Protein AF-A0A371F9M0-F1 (afdb_monomer_lite)

Radius of gyration: 27.36 Å; chains: 1; bounding box: 52×45×61 Å

Structure (mmCIF, N/CA/C/O backbone):
data_AF-A0A371F9M0-F1
#
_entry.id   AF-A0A371F9M0-F1
#
loop_
_atom_site.group_PDB
_atom_site.id
_atom_site.type_symbol
_atom_site.label_atom_id
_atom_site.label_alt_id
_atom_site.label_comp_id
_atom_site.label_asym_id
_atom_site.label_entity_id
_atom_site.label_seq_id
_atom_site.pdbx_PDB_ins_code
_atom_site.Cartn_x
_atom_site.Cartn_y
_atom_site.Cartn_z
_atom_site.occupancy
_atom_site.B_iso_or_equiv
_atom_site.auth_seq_id
_atom_site.auth_comp_id
_atom_site.auth_asym_id
_atom_site.auth_atom_id
_atom_site.pdbx_PDB_model_num
ATOM 1 N N . MET A 1 1 ? 34.842 -17.360 -34.223 1.00 62.81 1 MET A N 1
ATOM 2 C CA . MET A 1 1 ? 35.321 -17.928 -32.948 1.00 62.81 1 MET A CA 1
ATOM 3 C C . MET A 1 1 ? 34.975 -17.001 -31.781 1.00 62.81 1 MET A C 1
ATOM 5 O O . MET A 1 1 ? 34.236 -17.426 -30.917 1.00 62.81 1 MET A O 1
ATOM 9 N N . GLU A 1 2 ? 35.359 -15.717 -31.792 1.00 75.12 2 GLU A N 1
ATOM 10 C CA . GLU A 1 2 ? 35.139 -14.780 -30.661 1.00 75.12 2 GLU A CA 1
ATOM 11 C C . GLU A 1 2 ? 33.667 -14.519 -30.251 1.00 75.12 2 GLU A C 1
ATOM 13 O O . GLU A 1 2 ? 33.364 -14.402 -29.066 1.00 75.12 2 GLU A O 1
ATOM 18 N N . VAL A 1 3 ? 32.733 -14.441 -31.206 1.00 78.69 3 VAL A N 1
ATOM 19 C CA . VAL A 1 3 ? 31.303 -14.180 -30.917 1.00 78.69 3 VAL A CA 1
ATOM 20 C C . VAL A 1 3 ? 30.639 -15.354 -30.193 1.00 78.69 3 VAL A C 1
ATOM 22 O O . VAL A 1 3 ? 29.797 -15.146 -29.324 1.00 78.69 3 VAL A O 1
ATOM 25 N N . GLU A 1 4 ? 31.042 -16.573 -30.531 1.00 81.75 4 GLU A N 1
ATOM 26 C CA . GLU A 1 4 ? 30.476 -17.805 -29.984 1.00 81.75 4 GLU A CA 1
ATOM 27 C C . GLU A 1 4 ? 30.996 -18.079 -28.568 1.00 81.75 4 GLU A C 1
ATOM 29 O O . GLU A 1 4 ? 30.214 -18.398 -27.678 1.00 81.75 4 GLU A O 1
ATOM 34 N N . GLU A 1 5 ? 32.280 -17.803 -28.313 1.00 85.69 5 GLU A N 1
ATOM 35 C CA . GLU A 1 5 ? 32.855 -17.841 -26.961 1.00 85.69 5 GLU A CA 1
ATOM 36 C C . GLU A 1 5 ? 32.163 -16.841 -26.024 1.00 85.69 5 GLU A C 1
ATOM 38 O O . GLU A 1 5 ? 31.765 -17.184 -24.913 1.00 85.69 5 GLU A O 1
ATOM 43 N N . ARG A 1 6 ? 31.921 -15.609 -26.491 1.00 86.62 6 ARG A N 1
ATOM 44 C CA . ARG A 1 6 ? 31.193 -14.595 -25.711 1.00 86.62 6 ARG A CA 1
ATOM 45 C C . ARG A 1 6 ? 29.743 -14.982 -25.414 1.00 86.62 6 ARG A C 1
ATOM 47 O O . ARG A 1 6 ? 29.222 -14.621 -24.354 1.00 86.62 6 ARG A O 1
ATOM 54 N N . HIS A 1 7 ? 29.086 -15.646 -26.364 1.00 88.19 7 HIS A N 1
ATOM 55 C CA . HIS A 1 7 ? 27.724 -16.141 -26.190 1.00 88.19 7 HIS A CA 1
ATOM 56 C C . HIS A 1 7 ? 27.690 -17.192 -25.083 1.00 88.19 7 HIS A C 1
ATOM 58 O O . HIS A 1 7 ? 26.997 -17.002 -24.086 1.00 88.19 7 HIS A O 1
ATOM 64 N N . LYS A 1 8 ? 28.557 -18.203 -25.193 1.00 91.25 8 LYS A N 1
ATOM 65 C CA . LYS A 1 8 ? 28.714 -19.265 -24.200 1.00 91.25 8 LYS A CA 1
ATOM 66 C C . LYS A 1 8 ? 28.986 -18.717 -22.794 1.00 91.25 8 LYS A C 1
ATOM 68 O O . LYS A 1 8 ? 28.316 -19.109 -21.847 1.00 91.25 8 LYS A O 1
ATOM 73 N N . THR A 1 9 ? 29.895 -17.749 -22.651 1.00 92.88 9 THR A N 1
ATOM 74 C CA . THR A 1 9 ? 30.181 -17.117 -21.346 1.00 92.88 9 THR A CA 1
ATOM 75 C C . THR A 1 9 ? 28.981 -16.361 -20.770 1.00 92.88 9 THR A C 1
ATOM 77 O O . THR A 1 9 ? 28.841 -16.230 -19.557 1.00 92.88 9 THR A O 1
ATOM 80 N N . THR A 1 10 ? 28.117 -15.800 -21.614 1.00 94.12 10 THR A N 1
ATOM 81 C CA . THR A 1 10 ? 26.927 -15.083 -21.135 1.00 94.12 10 THR A CA 1
ATOM 82 C C . THR A 1 10 ? 25.848 -16.048 -20.667 1.00 94.12 10 THR A C 1
ATOM 84 O O . THR A 1 10 ? 25.223 -15.791 -19.642 1.00 94.12 10 THR A O 1
ATOM 87 N N . GLU A 1 11 ? 25.673 -17.163 -21.373 1.00 93.50 11 GLU A N 1
ATOM 88 C CA . GLU A 1 11 ? 24.760 -18.235 -20.974 1.00 93.50 11 GLU A CA 1
ATOM 89 C C . GLU A 1 11 ? 25.193 -18.894 -19.661 1.00 93.50 11 GLU A C 1
ATOM 91 O O . GLU A 1 11 ? 24.360 -19.117 -18.788 1.00 93.50 11 GLU A O 1
ATOM 96 N N . GLU A 1 12 ? 26.495 -19.126 -19.481 1.00 95.75 12 GLU A N 1
ATOM 97 C CA . GLU A 1 12 ? 27.050 -19.681 -18.242 1.00 95.75 12 GLU A CA 1
ATOM 98 C C . GLU A 1 12 ? 26.781 -18.765 -17.038 1.00 95.75 12 GLU A C 1
ATOM 100 O O . GLU A 1 12 ? 26.208 -19.208 -16.046 1.00 95.75 12 GLU A O 1
ATOM 105 N N . ARG A 1 13 ? 27.059 -17.457 -17.159 1.00 95.75 13 ARG A N 1
ATOM 106 C CA . ARG A 1 13 ? 26.748 -16.480 -16.096 1.00 95.75 13 ARG A CA 1
ATOM 107 C C . ARG A 1 13 ? 25.255 -16.367 -15.802 1.00 95.75 13 ARG A C 1
ATOM 109 O O . ARG A 1 13 ? 24.868 -16.075 -14.677 1.00 95.75 13 ARG A O 1
ATOM 116 N N . HIS A 1 14 ? 24.412 -16.527 -16.819 1.00 96.25 14 HIS A N 1
ATOM 117 C CA . HIS A 1 14 ? 22.967 -16.505 -16.626 1.00 96.25 14 HIS A CA 1
ATOM 118 C C . HIS A 1 14 ? 22.498 -17.725 -15.827 1.00 96.25 14 HIS A C 1
ATOM 120 O O . HIS A 1 14 ? 21.647 -17.591 -14.955 1.00 96.25 14 HIS A O 1
ATOM 126 N N . MET A 1 15 ? 23.071 -18.899 -16.095 1.00 97.19 15 MET A N 1
ATOM 127 C CA . MET A 1 15 ? 22.774 -20.120 -15.350 1.00 97.19 15 MET A CA 1
ATOM 128 C C . MET A 1 15 ? 23.229 -20.018 -13.890 1.00 97.19 15 MET A C 1
ATOM 130 O O . MET A 1 15 ? 22.440 -20.314 -13.002 1.00 97.19 15 MET A O 1
ATOM 134 N N . GLU A 1 16 ? 24.435 -19.499 -13.647 1.00 97.00 16 GLU A N 1
ATOM 135 C CA . GLU A 1 16 ? 24.953 -19.236 -12.294 1.00 97.00 16 GLU A CA 1
ATOM 136 C C . GLU A 1 16 ? 24.063 -18.244 -11.525 1.00 97.00 16 GLU A C 1
ATOM 138 O O . GLU A 1 16 ? 23.775 -18.431 -10.347 1.00 97.00 16 GLU A O 1
ATOM 143 N N . ALA A 1 17 ? 23.561 -17.202 -12.197 1.00 97.25 17 ALA A N 1
ATOM 144 C CA . ALA A 1 17 ? 22.643 -16.250 -11.577 1.00 97.25 17 ALA A CA 1
ATOM 145 C C . ALA A 1 17 ? 21.291 -16.885 -11.208 1.00 97.25 17 ALA A C 1
ATOM 147 O O . ALA A 1 17 ? 20.722 -16.526 -10.180 1.00 97.25 17 ALA A O 1
ATOM 148 N N . LEU A 1 18 ? 20.773 -17.808 -12.026 1.00 97.88 18 LEU A N 1
ATOM 149 C CA . LEU A 1 18 ? 19.544 -18.539 -11.705 1.00 97.88 18 LEU A CA 1
ATOM 150 C C . LEU A 1 18 ? 19.745 -19.488 -10.518 1.00 97.88 18 LEU A C 1
ATOM 152 O O . LEU A 1 18 ? 18.899 -19.512 -9.631 1.00 97.88 18 LEU A O 1
ATOM 156 N N . GLU A 1 19 ? 20.873 -20.199 -10.468 1.00 97.75 19 GLU A N 1
ATOM 157 C CA . GLU A 1 19 ? 21.232 -21.078 -9.346 1.00 97.75 19 GLU A CA 1
ATOM 158 C C . GLU A 1 19 ? 21.373 -20.288 -8.035 1.00 97.75 19 GLU A C 1
ATOM 160 O O . GLU A 1 19 ? 20.810 -20.670 -7.011 1.00 97.75 19 GLU A O 1
ATOM 165 N N . ALA A 1 20 ? 22.033 -19.126 -8.072 1.00 97.81 20 ALA A N 1
ATOM 166 C CA . ALA A 1 20 ? 22.166 -18.259 -6.901 1.00 97.81 20 ALA A CA 1
ATOM 167 C C . ALA A 1 20 ? 20.812 -17.724 -6.392 1.00 97.81 20 ALA A C 1
ATOM 169 O O . ALA A 1 20 ? 20.621 -17.546 -5.187 1.00 97.81 20 ALA A O 1
ATOM 170 N N . VAL A 1 21 ? 19.863 -17.459 -7.298 1.00 97.81 21 VAL A N 1
ATOM 171 C CA . VAL A 1 21 ? 18.500 -17.043 -6.930 1.00 97.81 21 VAL A CA 1
ATOM 172 C C . VAL A 1 21 ? 17.725 -18.198 -6.295 1.00 97.81 21 VAL A C 1
ATOM 174 O O . VAL A 1 21 ? 17.045 -17.978 -5.294 1.00 97.81 21 VAL A O 1
ATOM 177 N N . GLU A 1 22 ? 17.851 -19.412 -6.833 1.00 97.62 22 GLU A N 1
ATOM 178 C CA . GLU A 1 22 ? 17.225 -20.615 -6.273 1.00 97.62 22 GLU A CA 1
ATOM 179 C C . GLU A 1 22 ? 17.749 -20.909 -4.857 1.00 97.62 22 GLU A C 1
ATOM 181 O O . GLU A 1 22 ? 16.958 -21.095 -3.933 1.00 97.62 22 GLU A O 1
ATOM 186 N N . GLU A 1 23 ? 19.066 -20.835 -4.635 1.00 98.06 23 GLU A N 1
ATOM 187 C CA . GLU A 1 23 ? 19.661 -21.010 -3.301 1.00 98.06 23 GLU A CA 1
ATOM 188 C C . GLU A 1 23 ? 19.124 -19.977 -2.294 1.00 98.06 23 GLU A C 1
ATOM 190 O O . GLU A 1 23 ? 18.793 -20.311 -1.148 1.00 98.06 23 GLU A O 1
ATOM 195 N N . GLN A 1 24 ? 18.998 -18.716 -2.721 1.00 97.81 24 GLN A N 1
ATOM 196 C CA . GLN A 1 24 ? 18.444 -17.654 -1.886 1.00 97.81 24 GLN A CA 1
ATOM 197 C C . GLN A 1 24 ? 16.965 -17.901 -1.552 1.00 97.81 24 GLN A C 1
ATOM 199 O O . GLN A 1 24 ? 16.542 -17.652 -0.419 1.00 97.81 24 GLN A O 1
ATOM 204 N N . GLU A 1 25 ? 16.172 -18.376 -2.513 1.00 97.69 25 GLU A N 1
ATOM 205 C CA . GLU A 1 25 ? 14.768 -18.731 -2.299 1.00 97.69 25 GLU A CA 1
ATOM 206 C C . GLU A 1 25 ? 14.640 -19.865 -1.276 1.00 97.69 25 GLU A C 1
ATOM 208 O O . GLU A 1 25 ? 13.878 -19.745 -0.311 1.00 97.69 25 GLU A O 1
ATOM 213 N N . GLU A 1 26 ? 15.429 -20.930 -1.418 1.00 97.88 26 GLU A N 1
ATOM 214 C CA . GLU A 1 26 ? 15.426 -22.030 -0.456 1.00 97.88 26 GLU A CA 1
ATOM 215 C C . GLU A 1 26 ? 15.802 -21.570 0.957 1.00 97.88 26 GLU A C 1
ATOM 217 O O . GLU A 1 26 ? 15.198 -22.005 1.942 1.00 97.88 26 GLU A O 1
ATOM 222 N N . GLU A 1 27 ? 16.785 -20.677 1.077 1.00 97.75 27 GLU A N 1
ATOM 223 C CA . GLU A 1 27 ? 17.199 -20.125 2.363 1.00 97.75 27 GLU A CA 1
ATOM 224 C C . GLU A 1 27 ? 16.088 -19.288 3.009 1.00 97.75 27 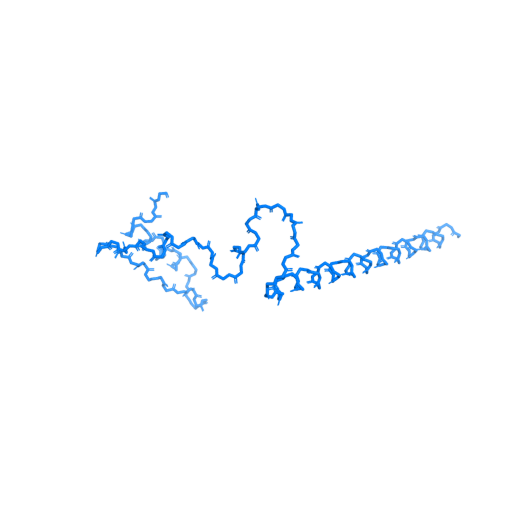GLU A C 1
ATOM 226 O O . GLU A 1 27 ? 15.799 -19.448 4.199 1.00 97.75 27 GLU A O 1
ATOM 231 N N . LEU A 1 28 ? 15.388 -18.465 2.226 1.00 97.50 28 LEU A N 1
ATOM 232 C CA . LEU A 1 28 ? 14.216 -17.728 2.703 1.00 97.50 28 LEU A CA 1
ATOM 233 C C . LEU A 1 28 ? 13.105 -18.677 3.168 1.00 97.50 28 LEU A C 1
ATOM 235 O O . LEU A 1 28 ? 12.501 -18.455 4.221 1.00 97.50 28 LEU A O 1
ATOM 239 N N . HIS A 1 29 ? 12.866 -19.767 2.438 1.00 96.94 29 HIS A N 1
ATOM 240 C CA . HIS A 1 29 ? 11.907 -20.792 2.840 1.00 96.94 29 HIS A CA 1
ATOM 241 C C . HIS A 1 29 ? 12.308 -21.484 4.150 1.00 96.94 29 HIS A C 1
ATOM 243 O O . HIS A 1 29 ? 11.457 -21.663 5.029 1.00 96.94 29 HIS A O 1
ATOM 249 N N . ARG A 1 30 ? 13.592 -21.825 4.335 1.00 96.38 30 ARG A N 1
ATOM 250 C CA . ARG A 1 30 ? 14.110 -22.381 5.600 1.00 96.38 30 ARG A CA 1
ATOM 251 C C . ARG A 1 30 ? 13.898 -21.416 6.765 1.00 96.38 30 ARG A C 1
ATOM 253 O O . ARG A 1 30 ? 13.422 -21.835 7.824 1.00 96.38 30 ARG A O 1
ATOM 260 N N . GLN A 1 31 ? 14.178 -20.129 6.566 1.00 95.31 31 GLN A N 1
ATOM 261 C CA . GLN A 1 31 ? 13.946 -19.097 7.578 1.00 95.31 31 GLN A CA 1
ATOM 262 C C . GLN A 1 31 ? 12.462 -18.958 7.922 1.00 95.31 31 GLN A C 1
ATOM 264 O O . GLN A 1 31 ? 12.112 -18.893 9.101 1.00 95.31 31 GLN A O 1
ATOM 269 N N . LEU A 1 32 ? 11.573 -18.989 6.926 1.00 94.69 32 LEU A N 1
ATOM 270 C CA . LEU A 1 32 ? 10.131 -18.904 7.146 1.00 94.69 32 LEU A CA 1
ATOM 271 C C . LEU A 1 32 ? 9.601 -20.098 7.953 1.00 94.69 32 LEU A C 1
ATOM 273 O O . LEU A 1 32 ? 8.796 -19.912 8.866 1.00 94.69 32 LEU A O 1
ATOM 277 N N . VAL A 1 33 ? 10.087 -21.313 7.676 1.00 95.75 33 VAL A N 1
ATOM 278 C CA . VAL A 1 33 ? 9.757 -22.510 8.470 1.00 95.75 33 VAL A CA 1
ATOM 279 C C . VAL A 1 33 ? 10.246 -22.366 9.914 1.00 95.75 33 VAL A C 1
ATOM 281 O O . VAL A 1 33 ? 9.494 -22.673 10.840 1.00 95.75 33 VAL A O 1
ATOM 284 N N . ALA A 1 34 ? 11.466 -21.862 10.129 1.00 91.19 34 ALA A N 1
ATOM 285 C CA . ALA A 1 34 ? 12.012 -21.647 11.468 1.00 91.19 34 ALA A CA 1
ATOM 286 C C . ALA A 1 34 ? 11.212 -20.599 12.262 1.00 91.19 34 ALA A C 1
ATOM 288 O O . ALA A 1 34 ? 10.832 -20.849 13.406 1.00 91.19 34 ALA A O 1
ATOM 289 N N . VAL A 1 35 ? 10.895 -19.456 11.645 1.00 85.50 35 VAL A N 1
ATOM 290 C CA . VAL A 1 35 ? 10.072 -18.401 12.259 1.00 85.50 35 VAL A CA 1
ATOM 291 C C . VAL A 1 35 ? 8.677 -18.928 12.580 1.00 85.50 35 VAL A C 1
ATOM 293 O O . VAL A 1 35 ? 8.188 -18.725 13.690 1.00 85.50 35 VAL A O 1
ATOM 296 N N . LYS A 1 36 ? 8.059 -19.671 11.657 1.00 89.12 36 LYS A N 1
ATOM 297 C CA . LYS A 1 36 ? 6.752 -20.294 11.881 1.00 89.12 36 LYS A CA 1
ATOM 298 C C . LYS A 1 36 ? 6.780 -21.265 13.063 1.00 89.12 36 LYS A C 1
ATOM 300 O O . LYS A 1 36 ? 5.896 -21.201 13.909 1.00 89.12 36 LYS A O 1
ATOM 305 N N . ALA A 1 37 ? 7.811 -22.101 13.182 1.00 84.75 37 ALA A N 1
ATOM 306 C CA . ALA A 1 37 ? 7.956 -23.022 14.309 1.00 84.75 37 ALA A CA 1
ATOM 307 C C . ALA A 1 37 ? 8.128 -22.300 15.659 1.00 84.75 37 ALA A C 1
ATOM 309 O O . ALA A 1 37 ? 7.648 -22.791 16.680 1.00 84.75 37 ALA A O 1
ATOM 310 N N . ILE A 1 38 ? 8.787 -21.136 15.677 1.00 81.38 38 ILE A N 1
ATOM 311 C CA . ILE A 1 38 ? 8.913 -20.295 16.879 1.00 81.38 38 ILE A CA 1
ATOM 312 C C . ILE A 1 38 ? 7.562 -19.666 17.242 1.00 81.38 38 ILE A C 1
ATOM 314 O O . ILE A 1 38 ? 7.180 -19.681 18.409 1.00 81.38 38 ILE A O 1
ATOM 318 N N . VAL A 1 39 ? 6.831 -19.150 16.250 1.00 75.31 39 VAL A N 1
ATOM 319 C CA . VAL A 1 39 ? 5.506 -18.533 16.435 1.00 75.31 39 VAL A CA 1
ATOM 320 C C . VAL A 1 39 ? 4.455 -19.556 16.882 1.00 75.31 39 VAL A C 1
ATOM 322 O O . VAL A 1 39 ? 3.596 -19.234 17.697 1.00 75.31 39 VAL A O 1
ATOM 325 N N . GLU A 1 40 ? 4.519 -20.793 16.384 1.00 71.94 40 GLU A N 1
ATOM 326 C CA . GLU A 1 40 ? 3.518 -21.834 16.654 1.00 71.94 40 GLU A CA 1
ATOM 327 C C . GLU A 1 40 ? 3.805 -22.682 17.905 1.00 71.94 40 GLU A C 1
ATOM 329 O O . GLU A 1 40 ? 2.945 -23.473 18.290 1.00 71.94 40 GLU A O 1
ATOM 334 N N . LYS A 1 41 ? 4.966 -22.547 18.571 1.00 69.62 41 LYS A N 1
ATOM 335 C CA . LYS A 1 41 ? 5.281 -23.321 19.788 1.00 69.62 41 LYS A CA 1
ATOM 336 C C . LYS A 1 41 ? 4.701 -22.632 21.039 1.00 69.62 41 LYS A C 1
ATOM 338 O O . LYS A 1 41 ? 5.275 -21.646 21.507 1.00 69.62 41 LYS A O 1
ATOM 343 N N . PRO A 1 42 ? 3.632 -23.157 21.670 1.00 54.88 42 PRO A N 1
ATOM 344 C CA . PRO A 1 42 ? 3.084 -22.581 22.885 1.00 54.88 42 PRO A CA 1
ATOM 345 C C . PRO A 1 42 ? 3.819 -23.185 24.086 1.00 54.88 42 PRO A C 1
ATOM 347 O O . PRO A 1 42 ? 3.519 -24.296 24.511 1.00 54.88 42 PRO A O 1
ATOM 350 N N . GLY A 1 43 ? 4.789 -22.448 24.630 1.00 62.81 43 GLY A N 1
ATOM 351 C CA . GLY A 1 43 ? 5.377 -22.722 25.944 1.00 62.81 43 GLY A CA 1
ATOM 352 C C . GLY A 1 43 ? 6.398 -23.866 25.995 1.00 62.81 43 GLY A C 1
ATOM 353 O O . GLY A 1 43 ? 6.133 -25.010 25.637 1.00 62.81 43 GLY A O 1
ATOM 354 N N . GLY A 1 44 ? 7.595 -23.557 26.498 1.00 50.28 44 GLY A N 1
ATOM 355 C CA . GLY A 1 44 ? 8.605 -24.556 26.847 1.00 50.28 44 GLY A CA 1
ATOM 356 C C . GLY A 1 44 ? 10.029 -24.036 26.701 1.00 50.28 44 GLY A C 1
ATOM 357 O O . GLY A 1 44 ? 10.694 -24.366 25.719 1.00 50.28 44 GLY A O 1
ATOM 358 N N . GLU A 1 45 ? 10.410 -23.189 27.661 1.00 56.28 45 GLU A N 1
ATOM 359 C CA . GLU A 1 45 ? 11.749 -22.967 28.231 1.00 56.28 45 GLU A CA 1
ATOM 360 C C . GLU A 1 45 ? 12.959 -23.200 27.302 1.00 56.28 45 GLU A C 1
ATOM 362 O O . GLU A 1 45 ? 13.487 -24.302 27.175 1.00 56.28 45 GLU A O 1
ATOM 367 N N . ALA A 1 46 ? 13.438 -22.114 26.693 1.00 42.72 46 ALA A N 1
ATOM 368 C CA . ALA A 1 46 ? 14.813 -21.972 26.232 1.00 42.72 46 ALA A CA 1
ATOM 369 C C . ALA A 1 46 ? 15.252 -20.530 26.514 1.00 42.72 46 ALA A C 1
ATOM 371 O O . ALA A 1 46 ? 14.747 -19.575 25.929 1.00 42.72 46 ALA A O 1
ATOM 372 N N . THR A 1 47 ? 16.155 -20.389 27.479 1.00 62.19 47 THR A N 1
ATOM 373 C CA . THR A 1 47 ? 16.865 -19.163 27.838 1.00 62.19 47 THR A CA 1
ATOM 374 C C . THR A 1 47 ? 17.478 -18.511 26.598 1.00 62.19 47 THR A C 1
ATOM 376 O O . THR A 1 47 ? 18.322 -19.148 25.978 1.00 62.19 47 THR A O 1
ATOM 379 N N . LEU A 1 48 ? 17.065 -17.278 26.257 1.00 44.62 48 LEU A N 1
ATOM 380 C CA . LEU A 1 48 ? 17.868 -16.139 25.754 1.00 44.62 48 LEU A CA 1
ATOM 381 C C . LEU A 1 48 ? 16.955 -14.982 25.265 1.00 44.62 48 LEU A C 1
ATOM 383 O O . LEU A 1 48 ? 15.780 -15.194 24.981 1.00 44.62 48 LEU A O 1
ATOM 387 N N . PRO A 1 49 ? 17.514 -13.7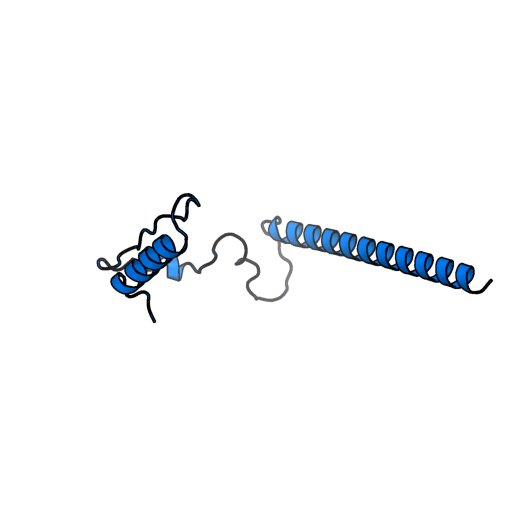63 25.154 1.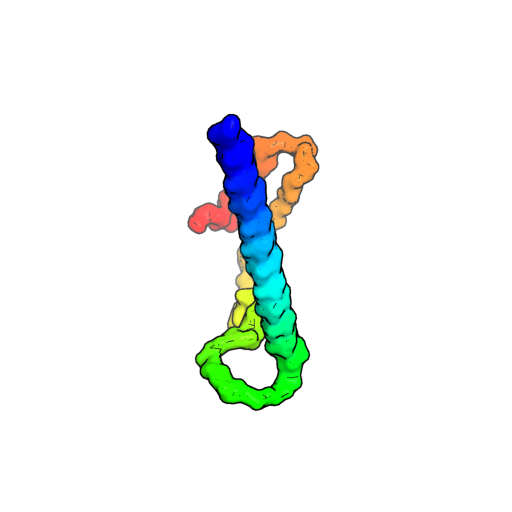00 41.62 49 PRO A N 1
ATOM 388 C CA . PRO A 1 49 ? 17.320 -12.649 26.078 1.00 41.62 49 PRO A CA 1
ATOM 389 C C . PRO A 1 49 ? 15.937 -11.977 25.989 1.00 41.62 49 PRO A C 1
ATOM 391 O O . PRO A 1 49 ? 15.295 -11.931 24.945 1.00 41.62 49 PRO A O 1
ATOM 394 N N . THR A 1 50 ? 15.530 -11.369 27.103 1.00 49.50 50 THR A N 1
ATOM 395 C CA . THR A 1 50 ? 14.411 -10.427 27.231 1.00 49.50 50 THR A CA 1
ATOM 396 C C . THR A 1 50 ? 14.488 -9.303 26.192 1.00 49.50 50 THR A C 1
ATOM 398 O O . THR A 1 50 ? 15.057 -8.247 26.448 1.00 49.50 50 THR A O 1
ATOM 401 N N . ALA A 1 51 ? 13.897 -9.522 25.022 1.00 46.41 51 ALA A N 1
ATOM 402 C CA . ALA A 1 51 ? 13.490 -8.481 24.088 1.00 46.41 51 ALA A CA 1
ATOM 403 C C . ALA A 1 51 ? 12.324 -9.007 23.235 1.00 46.41 51 ALA A C 1
ATOM 405 O O . ALA A 1 51 ? 12.503 -9.568 22.163 1.00 46.41 51 ALA A O 1
ATOM 406 N N . SER A 1 52 ? 11.115 -8.862 23.782 1.00 55.47 52 SER A N 1
ATOM 407 C CA . SER A 1 52 ? 9.881 -8.540 23.044 1.00 55.47 52 SER A CA 1
ATOM 408 C C . SER A 1 52 ? 9.427 -9.403 21.851 1.00 55.47 52 SER A C 1
ATOM 410 O O . SER A 1 52 ? 8.644 -8.917 21.038 1.00 55.47 52 SER A O 1
ATOM 412 N N . SER A 1 53 ? 9.807 -10.676 21.734 1.00 52.09 53 SER A N 1
ATOM 413 C CA . SER A 1 53 ? 9.349 -11.521 20.608 1.00 52.09 53 SER A CA 1
ATOM 414 C C . SER A 1 53 ? 7.886 -11.996 20.685 1.00 52.09 53 SER A C 1
ATOM 416 O O . SER A 1 53 ? 7.427 -12.687 19.782 1.00 52.09 53 SER A O 1
ATOM 418 N N . GLN A 1 54 ? 7.125 -11.624 21.722 1.00 48.00 54 GLN A N 1
ATOM 419 C CA . GLN A 1 54 ? 5.688 -11.930 21.823 1.00 48.00 54 GLN A CA 1
ATOM 420 C C . GLN A 1 54 ? 4.788 -10.868 21.153 1.00 48.00 54 GLN A C 1
ATOM 422 O O . GLN A 1 54 ? 3.592 -11.088 20.995 1.00 48.00 54 GLN A O 1
ATOM 427 N N . ALA A 1 55 ? 5.327 -9.717 20.742 1.00 50.75 55 ALA A N 1
ATOM 428 C CA . ALA A 1 55 ? 4.500 -8.556 20.402 1.00 50.75 55 ALA A CA 1
ATOM 429 C C . ALA A 1 55 ? 4.030 -8.470 18.936 1.00 50.75 55 ALA A C 1
ATOM 431 O O . ALA A 1 55 ? 3.209 -7.616 18.627 1.00 50.75 55 ALA A O 1
ATOM 432 N N . PHE A 1 56 ? 4.520 -9.299 18.007 1.00 57.25 56 PHE A N 1
ATOM 433 C CA . PHE A 1 56 ? 4.425 -8.924 16.586 1.00 57.25 56 PHE A CA 1
ATOM 434 C C . PHE A 1 56 ? 3.240 -9.488 15.780 1.00 57.25 56 PHE A C 1
ATOM 436 O O . PHE A 1 56 ? 3.145 -9.189 14.594 1.00 57.25 56 PHE A O 1
ATOM 443 N N . CYS A 1 57 ? 2.314 -10.268 16.357 1.00 57.69 57 CYS A N 1
ATOM 444 C CA . CYS A 1 57 ? 1.331 -10.989 15.520 1.00 57.69 57 CYS A CA 1
ATOM 445 C C . CYS A 1 57 ? -0.161 -10.849 15.871 1.00 57.69 57 CYS A C 1
ATOM 447 O O . CYS A 1 57 ? -0.966 -11.550 15.268 1.00 57.69 57 CYS A O 1
ATOM 449 N N . ALA A 1 58 ? -0.579 -9.954 16.769 1.00 62.31 58 ALA A N 1
ATOM 450 C CA . ALA A 1 58 ? -2.023 -9.733 16.981 1.00 62.31 58 ALA A CA 1
ATOM 451 C C . ALA A 1 58 ? -2.406 -8.339 17.480 1.00 62.31 58 ALA A C 1
ATOM 453 O O . ALA A 1 58 ? -3.552 -7.935 17.301 1.00 62.31 58 ALA A O 1
ATOM 454 N N . GLN A 1 59 ? -1.467 -7.597 18.067 1.00 70.31 59 GLN A N 1
ATOM 455 C CA . GLN A 1 59 ? -1.746 -6.271 18.593 1.00 70.31 59 GLN A CA 1
ATOM 456 C C . GLN A 1 59 ? -0.712 -5.290 18.036 1.00 70.31 59 GLN A C 1
ATOM 458 O O . GLN A 1 59 ? 0.435 -5.299 18.476 1.00 70.31 59 GLN A O 1
ATOM 463 N N . PRO A 1 60 ? -1.073 -4.464 17.036 1.00 70.25 60 PRO A N 1
ATOM 464 C CA . PRO A 1 60 ? -0.173 -3.424 16.535 1.00 70.25 60 PRO A CA 1
ATOM 465 C C . PRO A 1 60 ? 0.135 -2.349 17.595 1.00 70.25 60 PRO A C 1
ATOM 467 O O . PRO A 1 60 ? 1.058 -1.558 17.417 1.00 70.25 60 PRO A O 1
ATOM 470 N N . PHE A 1 61 ? -0.618 -2.337 18.697 1.00 75.75 61 PHE A N 1
ATOM 471 C CA . PHE A 1 61 ? -0.557 -1.377 19.792 1.00 75.75 61 PHE A CA 1
ATOM 472 C C . PHE A 1 61 ? -0.457 -2.102 21.141 1.00 75.75 61 PHE A C 1
ATOM 474 O O . PHE A 1 61 ? -0.782 -3.281 21.233 1.00 75.75 61 PHE A O 1
ATOM 481 N N . ASN A 1 62 ? 0.011 -1.422 22.188 1.00 80.44 62 ASN A N 1
ATOM 482 C CA . ASN A 1 62 ? 0.027 -1.962 23.551 1.00 80.44 62 ASN A CA 1
ATOM 483 C C . ASN A 1 62 ? -1.361 -1.838 24.217 1.00 80.44 62 ASN A C 1
ATOM 485 O O . ASN A 1 62 ? -2.193 -1.056 23.768 1.00 80.44 62 ASN A O 1
ATOM 489 N N . GLU A 1 63 ? -1.595 -2.588 25.299 1.00 79.44 63 GLU A N 1
ATOM 490 C CA . GLU A 1 63 ? -2.864 -2.588 26.062 1.00 79.44 63 GLU A CA 1
ATOM 491 C C . GLU A 1 63 ? -3.247 -1.186 26.572 1.00 79.44 63 GLU A C 1
ATOM 493 O O . GLU A 1 63 ? -4.420 -0.838 26.637 1.00 79.44 63 GLU A O 1
ATOM 498 N N . GLU A 1 64 ? -2.250 -0.330 26.820 1.00 82.31 64 GLU A N 1
ATOM 499 C CA . GLU A 1 64 ? -2.435 1.081 27.174 1.00 82.31 64 GLU A CA 1
ATOM 500 C C . GLU A 1 64 ? -3.303 1.838 26.161 1.00 82.31 64 GLU A C 1
ATOM 502 O O . GLU A 1 64 ? -4.115 2.659 26.569 1.00 82.31 64 GLU A O 1
ATOM 507 N N . ILE A 1 65 ? -3.169 1.562 24.858 1.00 81.56 65 ILE A N 1
ATOM 508 C CA . ILE A 1 65 ? -3.968 2.217 23.811 1.00 81.56 65 ILE A CA 1
ATOM 509 C C . ILE A 1 65 ? -5.421 1.730 23.835 1.00 81.56 65 ILE A C 1
ATOM 511 O O . ILE A 1 65 ? -6.327 2.529 23.596 1.00 81.56 65 ILE A O 1
ATOM 515 N N . ASP A 1 66 ? -5.653 0.460 24.170 1.00 79.94 66 ASP A N 1
ATOM 516 C CA . ASP A 1 66 ? -6.998 -0.117 24.273 1.00 79.94 66 ASP A CA 1
ATOM 517 C C . ASP A 1 66 ? -7.773 0.443 25.483 1.00 79.94 66 ASP A C 1
ATOM 519 O O . ASP A 1 66 ? -9.003 0.518 25.464 1.00 79.94 66 ASP A O 1
ATOM 523 N N . GLU A 1 67 ? -7.059 0.886 26.523 1.00 83.75 67 GLU A N 1
ATOM 524 C CA . GLU A 1 67 ? -7.632 1.529 27.712 1.00 83.75 67 GLU A CA 1
ATOM 525 C C . GLU A 1 67 ? -7.966 3.021 27.508 1.00 83.75 67 GLU A C 1
ATOM 527 O O . GLU A 1 67 ? -8.691 3.614 28.320 1.00 83.75 67 GLU A O 1
ATOM 532 N N . ILE A 1 68 ? -7.483 3.655 26.429 1.00 85.25 68 ILE A N 1
ATOM 533 C CA . ILE A 1 68 ? -7.771 5.068 26.151 1.00 85.25 68 ILE A CA 1
ATOM 534 C C . ILE A 1 68 ? -9.234 5.218 25.730 1.00 85.25 68 ILE A C 1
ATOM 536 O O . ILE A 1 68 ? -9.652 4.848 24.634 1.00 85.25 68 ILE A O 1
ATOM 540 N N . VAL A 1 69 ? -10.021 5.866 26.588 1.00 86.06 69 VAL A N 1
ATOM 541 C CA . VAL A 1 69 ? -11.391 6.260 26.253 1.00 86.06 69 VAL A CA 1
ATOM 542 C C . VAL A 1 69 ? -11.356 7.334 25.168 1.00 86.06 69 VAL A C 1
ATOM 544 O O . VAL A 1 69 ? -10.805 8.419 25.369 1.00 86.06 69 VAL A O 1
ATOM 547 N N . ILE A 1 70 ? -11.997 7.054 24.031 1.00 84.81 70 ILE A N 1
ATOM 548 C CA . ILE A 1 70 ? -12.174 8.029 22.952 1.00 84.81 70 ILE A CA 1
ATOM 549 C C . ILE A 1 70 ? -12.887 9.269 23.523 1.00 84.81 70 ILE A C 1
ATOM 551 O O . ILE A 1 70 ? -13.986 9.142 24.077 1.00 84.81 70 ILE A O 1
ATOM 555 N N . PRO A 1 71 ? -12.305 10.479 23.407 1.00 86.19 71 PRO A N 1
ATOM 556 C CA . PRO A 1 71 ? -12.933 11.688 23.919 1.00 86.19 71 PRO A CA 1
ATOM 557 C C . PRO A 1 71 ? -14.326 11.898 23.306 1.00 86.19 71 PRO A C 1
ATOM 559 O O . PRO A 1 71 ? -14.491 11.727 22.100 1.00 86.19 71 PRO A O 1
ATOM 562 N N . PRO A 1 72 ? -15.324 12.372 24.070 1.00 81.69 72 PRO A N 1
ATOM 563 C CA . PRO A 1 72 ? -16.701 12.521 23.582 1.00 81.69 72 PRO A CA 1
ATOM 564 C C . PRO A 1 72 ? -16.860 13.528 22.428 1.00 81.69 72 PRO A C 1
ATOM 566 O O . PRO A 1 72 ? -17.883 13.536 21.752 1.00 81.69 72 PRO A O 1
ATOM 569 N N . ASN A 1 73 ? -15.857 14.381 22.198 1.00 82.88 73 ASN A N 1
ATOM 570 C CA . ASN A 1 73 ? -15.822 15.344 21.094 1.00 82.88 73 ASN A CA 1
ATOM 571 C C . ASN A 1 73 ? -15.029 14.846 19.875 1.00 82.88 73 ASN A C 1
ATOM 573 O O . ASN A 1 73 ? -14.874 15.600 18.913 1.00 82.88 73 ASN A O 1
ATOM 577 N N . PHE A 1 74 ? -14.502 13.620 19.913 1.00 82.44 74 PHE A N 1
ATOM 578 C CA . PHE A 1 74 ? -13.857 13.012 18.759 1.00 82.44 74 PHE A CA 1
ATOM 579 C C . PHE A 1 74 ? -14.887 12.825 17.644 1.00 82.44 74 PHE A C 1
ATOM 581 O O . PHE A 1 74 ? -15.987 12.318 17.867 1.00 82.44 74 PHE A O 1
ATOM 588 N N . ARG A 1 75 ? -14.538 13.269 16.438 1.00 79.94 75 ARG A N 1
ATOM 589 C CA . ARG A 1 75 ? -15.355 13.077 15.243 1.00 79.94 75 ARG A CA 1
ATOM 590 C C . ARG A 1 75 ? -14.553 12.227 14.280 1.00 79.94 75 ARG A C 1
ATOM 592 O O . ARG A 1 75 ? -13.544 12.686 13.754 1.00 79.94 75 ARG A O 1
ATOM 599 N N . GLU A 1 76 ? -15.007 11.003 14.065 1.00 82.12 76 GLU A N 1
ATOM 600 C CA . GLU A 1 76 ? -14.469 10.164 13.005 1.00 82.12 76 GLU A CA 1
ATOM 601 C C . GLU A 1 76 ? -14.858 10.764 11.650 1.00 82.12 76 GLU A C 1
ATOM 603 O O . GLU A 1 76 ? -16.026 11.080 11.402 1.00 82.12 76 GLU A O 1
ATOM 608 N N . VAL A 1 77 ? -13.866 10.973 10.787 1.00 79.00 77 VAL A N 1
ATOM 609 C CA . VAL A 1 77 ? -14.101 11.476 9.434 1.00 79.00 77 VAL A CA 1
ATOM 610 C C . VAL A 1 77 ? -14.453 10.288 8.556 1.00 79.00 77 VAL A C 1
ATOM 612 O O . VAL A 1 77 ? -13.596 9.467 8.244 1.00 79.00 77 VAL A O 1
ATOM 615 N N . VAL A 1 78 ? -15.716 10.198 8.147 1.00 81.56 78 VAL A N 1
ATOM 616 C CA . VAL A 1 78 ? -16.148 9.207 7.160 1.00 81.56 78 VAL A CA 1
ATOM 617 C C . VAL A 1 78 ? -15.910 9.789 5.772 1.00 81.56 78 VAL A C 1
ATOM 619 O O . VAL A 1 78 ? -16.585 10.736 5.370 1.00 81.56 78 VAL A O 1
ATOM 622 N N . ILE A 1 79 ? -14.937 9.227 5.062 1.00 81.94 79 ILE A N 1
ATOM 623 C CA . ILE A 1 79 ? -14.562 9.635 3.708 1.00 81.94 79 ILE A CA 1
ATOM 624 C C . ILE A 1 79 ? -15.095 8.589 2.731 1.00 81.94 79 ILE A C 1
ATOM 626 O O . ILE A 1 79 ? -14.861 7.393 2.903 1.00 81.94 79 ILE A O 1
ATOM 630 N N . GLU A 1 80 ? -15.817 9.037 1.705 1.00 85.06 80 GLU A N 1
ATOM 631 C CA . GLU A 1 80 ? -16.259 8.157 0.623 1.00 85.06 80 GLU A CA 1
ATOM 632 C C . GLU A 1 80 ? -15.037 7.663 -0.176 1.00 85.06 80 GLU A C 1
ATOM 634 O O . GLU A 1 80 ? -14.193 8.478 -0.552 1.00 85.06 80 GLU A O 1
ATOM 639 N N . PRO A 1 81 ? -14.900 6.352 -0.438 1.00 88.44 81 PRO A N 1
ATOM 640 C CA . PRO A 1 81 ? -13.800 5.832 -1.243 1.00 88.44 81 PRO A CA 1
ATOM 641 C C . PRO A 1 81 ? -13.930 6.249 -2.715 1.00 88.44 81 PRO A C 1
ATOM 643 O O . PRO A 1 81 ? -15.033 6.392 -3.239 1.00 88.44 81 PRO A O 1
ATOM 646 N N . PHE A 1 82 ? -12.799 6.392 -3.409 1.00 90.25 82 PHE A N 1
ATOM 647 C CA . PHE A 1 82 ? -12.804 6.693 -4.841 1.00 90.25 82 PHE A CA 1
ATOM 648 C C . PHE A 1 82 ? -13.284 5.485 -5.654 1.00 90.25 82 PHE A C 1
ATOM 650 O O . PHE A 1 82 ? -12.625 4.445 -5.695 1.00 90.25 82 PHE A O 1
ATOM 657 N N . ASP A 1 83 ? -14.414 5.639 -6.336 1.00 89.38 83 ASP A N 1
ATOM 658 C CA . ASP A 1 83 ? -15.079 4.579 -7.101 1.00 89.38 83 ASP A CA 1
ATOM 659 C C . ASP A 1 83 ? -14.669 4.534 -8.585 1.00 89.38 83 ASP A C 1
ATOM 661 O O . ASP A 1 83 ? -15.182 3.716 -9.346 1.00 89.38 83 ASP A O 1
ATOM 665 N N . GLN A 1 84 ? -13.743 5.407 -9.000 1.00 91.19 84 GLN A N 1
ATOM 666 C CA . GLN A 1 84 ? -13.288 5.593 -10.386 1.00 91.19 84 GLN A CA 1
ATOM 667 C C . GLN A 1 84 ? -14.373 6.055 -11.372 1.00 91.19 84 GLN A C 1
ATOM 669 O O . GLN A 1 84 ? -14.101 6.159 -12.569 1.00 91.19 84 GLN A O 1
ATOM 674 N N . THR A 1 85 ? -15.585 6.351 -10.901 1.00 93.62 85 THR A N 1
ATOM 675 C CA . THR A 1 85 ? -16.659 6.905 -11.736 1.00 93.62 85 THR A CA 1
ATOM 676 C C . THR A 1 85 ? -16.681 8.429 -11.670 1.00 93.62 85 THR A C 1
ATOM 678 O O . THR A 1 85 ? -17.076 9.092 -12.632 1.00 93.62 85 THR A O 1
ATOM 681 N N . GLN A 1 86 ? -16.215 8.984 -10.549 1.00 89.12 86 GLN A N 1
ATOM 682 C CA . GLN A 1 86 ? -16.084 10.417 -10.321 1.00 89.12 86 GLN A CA 1
ATOM 683 C C . GLN A 1 86 ? -14.834 11.001 -11.000 1.00 89.12 86 GLN A C 1
ATOM 685 O O . GLN A 1 86 ? -13.824 10.325 -11.205 1.00 89.12 86 GLN A O 1
ATOM 690 N N . ASP A 1 87 ? -14.879 12.301 -11.301 1.00 94.88 87 ASP A N 1
ATOM 691 C CA . ASP A 1 87 ? -13.699 13.053 -11.729 1.00 94.88 87 ASP A CA 1
ATOM 692 C C . ASP A 1 87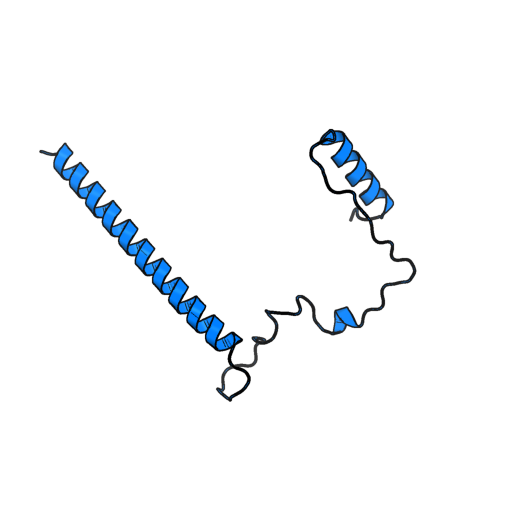 ? -12.634 13.064 -10.604 1.00 94.88 87 ASP A C 1
ATOM 694 O O . ASP A 1 87 ? -12.943 13.483 -9.481 1.00 94.88 87 ASP A O 1
ATOM 698 N N . PRO A 1 88 ? -11.380 12.642 -10.870 1.00 94.56 88 PRO A N 1
ATOM 699 C CA . PRO A 1 88 ? -10.343 12.543 -9.841 1.00 94.56 88 PRO A CA 1
ATOM 700 C C . PRO A 1 88 ? -10.044 13.867 -9.133 1.00 94.56 88 PRO A C 1
ATOM 702 O O . PRO A 1 88 ? -9.748 13.879 -7.937 1.00 94.56 88 PRO A O 1
ATOM 705 N N . HIS A 1 89 ? -10.123 14.991 -9.852 1.00 94.94 89 HIS A N 1
ATOM 706 C CA . HIS A 1 89 ? -9.848 16.307 -9.276 1.00 94.94 89 HIS A CA 1
ATOM 707 C C . HIS A 1 89 ? -10.961 16.743 -8.321 1.00 94.94 89 HIS A C 1
ATOM 709 O O . HIS A 1 89 ? -10.683 17.257 -7.239 1.00 94.94 89 HIS A O 1
ATOM 715 N N . THR A 1 90 ? -12.212 16.475 -8.687 1.00 91.81 90 THR A N 1
ATOM 716 C CA . THR A 1 90 ? -13.394 16.737 -7.863 1.00 91.81 90 THR A CA 1
ATOM 717 C C . THR A 1 90 ? -13.370 15.898 -6.588 1.00 91.81 90 THR A C 1
ATOM 719 O O . THR A 1 90 ? -13.580 16.428 -5.495 1.00 91.81 90 THR A O 1
ATOM 722 N N . HIS A 1 91 ? -13.045 14.608 -6.708 1.00 92.88 91 HIS A N 1
ATOM 723 C CA . HIS A 1 91 ? -12.921 13.716 -5.559 1.00 92.88 91 HIS A CA 1
ATOM 724 C C . HIS A 1 91 ? -11.807 14.171 -4.602 1.00 92.88 91 HIS A C 1
ATOM 726 O O . HIS A 1 91 ? -12.018 14.283 -3.393 1.00 92.88 91 HIS A O 1
ATOM 732 N N . LEU A 1 92 ? -10.636 14.526 -5.144 1.00 92.69 92 LEU A N 1
ATOM 733 C CA . LEU A 1 92 ? -9.522 15.046 -4.354 1.00 92.69 92 LEU A CA 1
ATOM 734 C C . LEU A 1 92 ? -9.884 16.354 -3.634 1.00 92.69 92 LEU A C 1
ATOM 736 O O . LEU A 1 92 ? -9.536 16.533 -2.467 1.00 92.69 92 LEU A O 1
ATOM 740 N N . GLN A 1 93 ? -10.601 17.260 -4.299 1.00 92.56 93 GLN A N 1
ATOM 741 C CA . GLN A 1 93 ? -11.043 18.512 -3.689 1.00 92.56 93 GLN A CA 1
ATOM 742 C C . GLN A 1 93 ? -12.034 18.266 -2.538 1.00 92.56 93 GLN A C 1
ATOM 744 O O . GLN A 1 93 ? -11.925 18.908 -1.487 1.00 92.56 93 GLN A O 1
ATOM 749 N N . ALA A 1 94 ? -12.978 17.333 -2.704 1.00 89.69 94 ALA A N 1
ATOM 750 C CA . ALA A 1 94 ? -13.915 16.952 -1.649 1.00 89.69 94 ALA A CA 1
ATOM 751 C C . ALA A 1 94 ? -13.178 16.358 -0.437 1.00 89.69 94 ALA A C 1
ATOM 753 O O . ALA A 1 94 ? -13.418 16.792 0.691 1.00 89.69 94 ALA A O 1
ATOM 754 N N . PHE A 1 95 ? -12.215 15.461 -0.676 1.00 90.25 95 PHE A N 1
ATOM 755 C CA . PHE A 1 95 ? -11.342 14.891 0.353 1.00 90.25 95 PHE A CA 1
ATOM 756 C C . PHE A 1 95 ? -10.581 15.974 1.133 1.00 90.25 95 PHE A C 1
ATOM 758 O O . PHE A 1 95 ? -10.659 16.043 2.359 1.00 90.25 95 PHE A O 1
ATOM 765 N N . GLN A 1 96 ? -9.881 16.867 0.427 1.00 90.56 96 GLN A N 1
ATOM 766 C CA . GLN A 1 96 ? -9.104 17.950 1.043 1.00 90.56 96 GLN A CA 1
ATOM 767 C C . GLN A 1 96 ? -9.986 18.886 1.876 1.00 90.56 96 GLN A C 1
ATOM 769 O O . GLN A 1 96 ? -9.598 19.311 2.965 1.00 90.56 96 GLN A O 1
ATOM 774 N N . THR A 1 97 ? -11.191 19.183 1.388 1.00 88.94 97 THR A N 1
ATOM 775 C CA . THR A 1 97 ? -12.166 20.013 2.106 1.00 88.94 97 THR A CA 1
ATOM 776 C C . THR A 1 97 ? -12.634 19.332 3.391 1.00 88.94 97 THR A C 1
ATOM 778 O O . THR A 1 97 ? -12.692 19.975 4.437 1.00 88.94 97 THR A O 1
ATOM 781 N N . GLN A 1 98 ? -12.927 18.029 3.343 1.00 85.88 98 GLN A N 1
ATOM 782 C CA . GLN A 1 98 ? -13.335 17.260 4.521 1.00 85.88 98 GLN A CA 1
ATOM 783 C C . GLN A 1 98 ? -12.224 17.195 5.576 1.00 85.88 98 GLN A C 1
ATOM 785 O O . GLN A 1 98 ? -12.499 17.431 6.751 1.00 85.88 98 GLN A O 1
ATOM 790 N N . MET A 1 99 ? -10.976 16.972 5.158 1.00 87.25 99 MET A N 1
ATOM 791 C CA . MET A 1 99 ? -9.807 16.983 6.047 1.00 87.25 99 MET A CA 1
ATOM 792 C C . MET A 1 99 ? -9.554 18.357 6.682 1.00 87.25 99 MET A C 1
ATOM 794 O O . MET A 1 99 ? -9.217 18.453 7.862 1.00 87.25 99 MET A O 1
ATOM 798 N N . TYR A 1 100 ? -9.768 19.440 5.930 1.00 84.88 100 TYR A N 1
ATOM 799 C CA . TYR A 1 100 ? -9.669 20.796 6.468 1.00 84.88 100 TYR A CA 1
ATOM 800 C C . TYR A 1 100 ? -10.748 21.072 7.525 1.00 84.88 100 TYR A C 1
ATOM 802 O O . TYR A 1 100 ? -10.450 21.614 8.588 1.00 84.88 100 TYR A O 1
ATOM 810 N N . ILE A 1 101 ? -11.994 20.663 7.264 1.00 82.75 101 ILE A N 1
ATOM 811 C CA . ILE A 1 101 ? -13.120 20.836 8.195 1.00 82.75 101 ILE A CA 1
ATOM 812 C C . ILE A 1 101 ? -12.931 19.999 9.467 1.00 82.75 101 ILE A C 1
ATOM 814 O O . ILE A 1 101 ? -13.298 20.449 10.553 1.00 82.75 101 ILE A O 1
ATOM 818 N N . SER A 1 102 ? -12.355 18.800 9.358 1.00 80.31 102 SER A N 1
ATOM 819 C CA . SER A 1 102 ? -12.088 17.930 10.507 1.00 80.31 102 SER A CA 1
ATOM 820 C C . SER A 1 102 ? -10.865 18.341 11.332 1.00 80.31 102 SER A C 1
ATOM 822 O O . SER A 1 102 ? -10.634 17.765 12.394 1.00 80.31 102 SER A O 1
ATOM 824 N N . GLY A 1 103 ? -10.097 19.339 10.880 1.00 74.06 103 GLY A N 1
ATOM 825 C CA . GLY A 1 103 ? -8.873 19.781 11.548 1.00 74.06 103 GLY A CA 1
ATOM 826 C C . GLY A 1 103 ? -7.675 18.849 11.331 1.00 74.06 103 GLY A C 1
ATOM 827 O O . GLY A 1 103 ? -6.707 18.934 12.079 1.00 74.06 103 GLY A O 1
ATOM 828 N N . GLY A 1 104 ? -7.718 17.982 10.313 1.00 62.31 104 GLY A N 1
ATOM 829 C CA . GLY A 1 104 ? -6.660 17.021 9.979 1.00 62.31 104 GLY A CA 1
ATOM 830 C C . GLY A 1 104 ? -5.451 17.605 9.237 1.00 62.31 104 GLY A C 1
ATOM 831 O O . GLY A 1 104 ? -4.608 16.850 8.764 1.00 62.31 104 GLY A O 1
ATOM 832 N N . ASN A 1 105 ? -5.359 18.932 9.122 1.00 58.69 105 ASN A N 1
ATOM 833 C CA . ASN A 1 105 ? -4.203 19.619 8.552 1.00 58.69 105 ASN A CA 1
ATOM 834 C C . ASN A 1 105 ? -3.301 20.125 9.690 1.00 58.69 105 ASN A C 1
ATOM 836 O O . ASN A 1 105 ? -3.476 21.260 10.131 1.00 58.69 105 ASN A O 1
ATOM 840 N N . ASN A 1 106 ? -2.371 19.286 10.156 1.00 57.34 106 ASN A N 1
ATOM 841 C CA . ASN A 1 106 ? -1.165 19.666 10.909 1.00 57.34 106 ASN A CA 1
ATOM 842 C C . ASN A 1 106 ? -0.081 18.602 10.731 1.00 57.34 106 ASN A C 1
ATOM 844 O O . ASN A 1 106 ? -0.374 17.426 11.035 1.00 57.34 106 ASN A O 1
#

Organism: Mucuna pruriens (NCBI:txid157652)

Sequence (106 aa):
MEVEERHKTTEERHMEALEAVEEQEEELHRQLVAVKAIVEKPGGEATLPTASSQAFCAQPFNEEIDEIVIPPNFREVVIEPFDQTQDPHTHLQAFQTQMYISGGNN

Foldseek 3Di:
DVVVVVVVVVVVVVVVVVVVVVVVVVVVVVVVVVLVVVVPDDDDDDDDDPDDPVPDPDDPDDVVVVPDDDPPPDDDQDQDDDPVPDDPVVSVVVVVVSCVVNVVPD

Secondary structure (DSSP, 8-state):
-HHHHHHHHHHHHHHHHHHHHHHHHHHHHHHHHHHHHHHH----------S-TTSSSS-SS-HHHHT-PPPTT------PPP-SSS-HHHHHHHHHHHHHHTT---

pLDDT: mean 81.32, std 15.48, range [41.62, 98.06]

=== Feature glossary ===
The record interleaves many kinds of information about one protein. Here is each kind framed as the question it answers.

Q: What does the local fold look like, residue by residue?
A: The Foldseek 3Di string encodes local tertiary geometry as a 20-letter alphabet — one character per residue — derived from the relative positions of nearby Cα atoms. Unlike the amino-acid sequence, 3Di is a direct function of the 3D structure, so two proteins with the same fold have similar 3Di strings even at low sequence identity.

Q: Which residues are in helices, strands, or loops?
A: The SS8 string is DSSP's per-residue secondary-structure call. α-helix (H) means an i→i+4 H-bond ladder; β-strand (E) means the residue participates in a β-sheet; 3₁₀ (G) and π (I) are tighter and wider helices; T/S are turns/bends; '-' is loop.

Q: How big and how compact is the whole molecule?
A: Radius of gyration (Rg) is the root-mean-square distance of Cα atoms from their centroid — a single number for overall size and compactness. A globular domain of N residues has Rg ≈ 2.2·N^0.38 Å; an extended or disordered chain has a much larger Rg. The Cα contact count is the number of residue pairs whose Cα atoms are within 8 Å and are more than four positions apart in sequence — a standard proxy for tertiary packing density. The bounding box is the smallest axis-aligned box enclosing all Cα atoms.

Q: Where is each backbone atom in 3D?
A: Structure coordinates are given as an mmCIF _atom_site loop: one row per atom with element, residue name, chain id, sequence number, and x/y/z position in Å. Only the four main-chain atoms per residue are included here; side chains are omitted to keep the record compact.

Q: What is the amino-acid chain?
A: Primary structure: the covalent order of the twenty standard amino acids 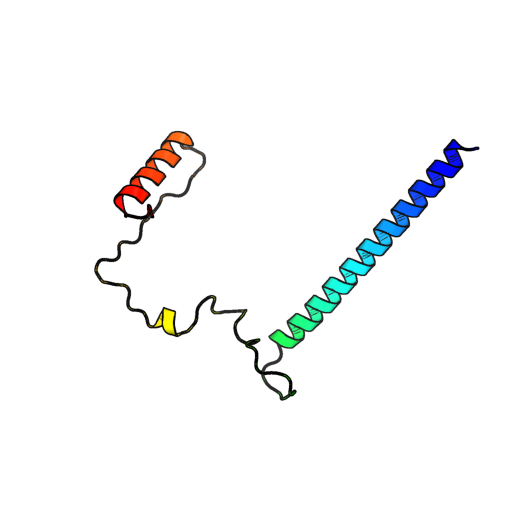along the backbone. Two proteins with the same sequence will (almost always) fold to the same structure; two with 30% identity often share a fold but not the details.

Q: What if only a Cα trace is available?
A: Three-state secondary structure (P-SEA) collapses the eight DSSP classes into helix (a), strand (b), and coil (c). P-SEA assigns these from Cα geometry alone — distances and angles — without requiring backbone oxygens, so it works on any Cα trace.

Q: What family and function is it annotated with?
A: Database cross-references. InterPro integrates a dozen domain/family signature databases into unified entries with residue-range hits. GO terms attach function/process/location labels with evidence codes. CATH codes position the fold in a four-level structural taxonomy. Organism is the NCBI-taxonomy species name.

Q: How confident is the AlphaFold model at each residue?
A: pLDDT is the predicted lDDT-Cα score: AlphaFold's confidence that the local environment of each residue (all inter-atomic distances within 15 Å) is correctly placed. It is a per-residue number between 0 and 100, with higher meaning more reliable.

Q: How mobile is each atom in the crystal?
A: B-factor (Debye–Waller factor) reflects atomic displacement in the crystal lattice. It is an experimental observable (units Å²), not a prediction; low values mean the atom is pinned down, high values mean it moves or is heterogeneous across the crystal.

Q: Which residues are buried vs exposed?
A: SASA measures how much of the protein is reachable by solvent. It is computed by rolling a water-sized probe over the atomic surface and summing the exposed area (Å²). Per-residue SASA distinguishes core (buried, low SASA) from surface (exposed, high SASA) residues; total SASA is a whole-molecule size measure.

Q: What do the diagnostic plots show?
A: Plot images: a contact map (which residues are close in 3D, as an N×N binary image), a Ramachandran scatter (backbone torsion angles, revealing secondary-structure composition at a glance), and — for AlphaFold structures — a PAE heatmap (pairwise prediction conf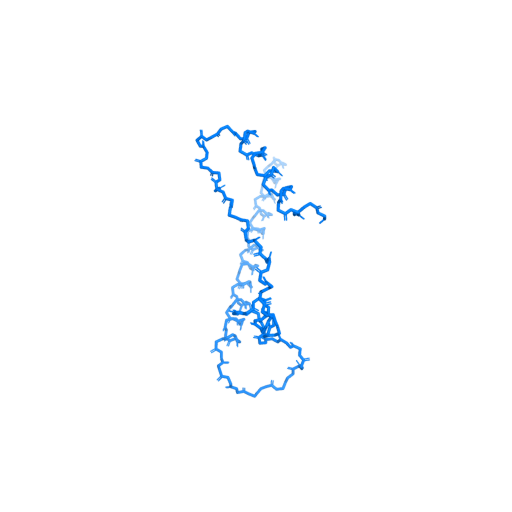idence).

Q: What known structures does this most resemble?
A: The Foldseek neighbor list gives the closest experimentally determined structures in the PDB, ranked by structural alignment. TM-score near 1 means near-identical fold; near 0.3 means only rough topology match. This is how one finds what a novel AlphaFold prediction most resembles in the solved-structure universe.

Q: Are the domains correctly placed relative to each other?
A: Predicted aligned error is AlphaFold's pairwise confidence. Unlike pLDDT (per-residue), PAE is per-residue-pair and captures whether two parts of the structure are correctly placed relative to each other. Units are ångströms of expected positional error.

Q: What do the rendered images show?
A: Structure images are PyMOL renders from six orthogonal camera directions. Cartoon representation draws helices as coils and strands as arrows; sticks shows the backbone as bonds; surface shows the solvent-excluded envelope. Rainbow coloring maps sequence position to hue (blue→red, N→C); chain coloring assigns a distinct color per polypeptide.

Q: What are the backbone torsion angles?
A: φ (phi) and ψ (psi) are the two rotatable backbone dihedrals per residue: φ is the C(i-1)–N–Cα–C torsion, ψ is the N–Cα–C–N(i+1) torsion, both in degrees on (−180°, 180°]. α-helical residues cluster near (−60°, −45°); β-strand residues near (−120°, +130°). A Ramachandran plot is simply a scatter of (φ, ψ) for every residue.